Protein AF-A0A6G9CMU3-F1 (afdb_monomer)

Mean predicted ali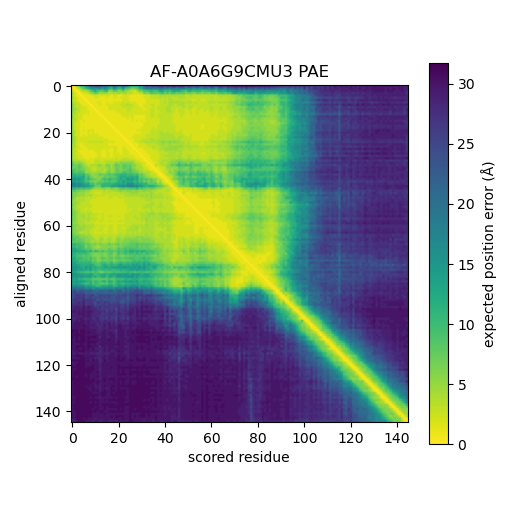gned error: 17.37 Å

Radius of gyration: 29.27 Å; Cα contacts (8 Å, |Δi|>4): 85; chains: 1; bounding box: 45×53×89 Å

Solvent-accessible surface area (backbone atoms only — not comparable to full-atom values): 10328 Å² total; per-residue (Å²): 139,87,63,84,37,82,37,82,34,77,46,76,65,36,46,50,50,50,53,56,36,48,75,72,72,43,55,67,47,78,46,54,96,61,95,62,84,75,93,71,77,93,69,88,83,81,54,72,73,56,50,55,51,28,46,75,71,72,44,33,66,66,51,55,74,75,50,80,83,72,57,54,49,76,41,68,56,96,88,39,81,76,48,76,46,77,52,73,73,64,70,64,70,78,63,83,56,91,72,76,87,70,77,80,80,74,91,70,87,77,95,75,85,82,79,79,79,76,86,83,82,88,85,82,88,82,82,91,84,89,84,90,82,86,83,87,83,82,92,81,90,84,82,84,134

Organism: Rhodococcus erythropolis (NCBI:txid1833)

InterPro domains:
  IPR002938 FAD-binding domain [PF01494] (2-72)
  IPR036188 FAD/NAD(P)-binding domain superfamily [G3DSA:3.50.50.60] (1-114)
  IPR036188 FAD/NAD(P)-binding domain superfamily [SSF51905] (1-84)
  IPR050641 Rifampicin monooxygenase-like [PTHR43004] (2-70)

Structure (mmCIF, N/CA/C/O backbone):
data_AF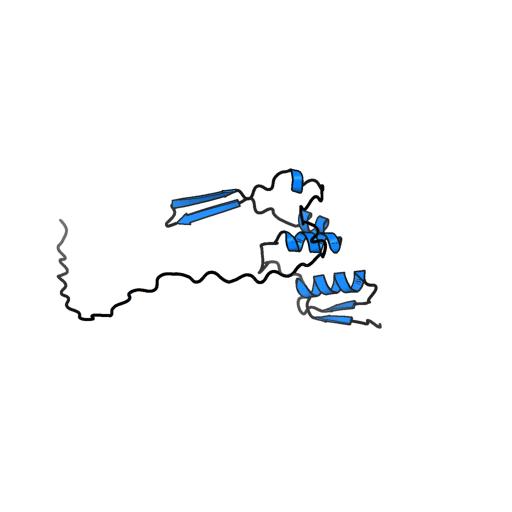-A0A6G9CMU3-F1
#
_entry.id   AF-A0A6G9CMU3-F1
#
loop_
_atom_site.group_PDB
_atom_site.id
_atom_site.type_symbol
_atom_site.label_atom_id
_atom_site.label_alt_id
_atom_site.label_comp_id
_atom_site.label_asym_id
_atom_site.label_entity_id
_atom_site.label_seq_id
_atom_site.pdbx_PDB_ins_code
_atom_site.Cartn_x
_atom_site.Cartn_y
_atom_site.Cartn_z
_atom_site.occupancy
_atom_site.B_iso_or_equiv
_atom_site.auth_seq_id
_atom_site.auth_comp_id
_atom_site.auth_asym_id
_atom_site.auth_atom_id
_atom_site.pdbx_PDB_model_num
ATOM 1 N N . MET A 1 1 ? -22.777 -4.057 18.067 1.00 49.94 1 MET A N 1
ATOM 2 C CA . MET A 1 1 ? -21.529 -3.825 17.314 1.00 49.94 1 MET A CA 1
ATOM 3 C C . MET A 1 1 ? -21.381 -2.327 17.217 1.00 49.94 1 MET A C 1
ATOM 5 O O . MET A 1 1 ? -22.079 -1.742 16.403 1.00 49.94 1 MET A O 1
ATOM 9 N N . ASP A 1 2 ? -20.548 -1.730 18.063 1.00 80.06 2 ASP A N 1
ATOM 10 C CA . ASP A 1 2 ? -20.244 -0.303 17.976 1.00 80.06 2 ASP A CA 1
ATOM 11 C C . ASP A 1 2 ? -18.883 -0.120 17.305 1.00 80.06 2 ASP A C 1
ATOM 13 O O . ASP A 1 2 ? -17.941 -0.882 17.528 1.00 80.06 2 ASP A O 1
ATOM 17 N N . THR A 1 3 ? -18.813 0.843 16.399 1.00 83.44 3 THR A N 1
ATOM 18 C CA . THR A 1 3 ? -17.590 1.282 15.733 1.00 83.44 3 THR A CA 1
ATOM 19 C C . THR A 1 3 ? -17.663 2.793 15.662 1.00 83.44 3 THR A C 1
ATOM 21 O O . THR A 1 3 ? -18.683 3.335 15.240 1.00 83.44 3 THR A O 1
ATOM 24 N N . ASP A 1 4 ? -16.581 3.455 16.051 1.00 90.94 4 ASP A N 1
ATOM 25 C CA . ASP A 1 4 ? -16.534 4.916 16.120 1.00 90.94 4 ASP A CA 1
ATOM 26 C C . ASP A 1 4 ? -16.512 5.542 14.717 1.00 90.94 4 ASP A C 1
ATOM 28 O O . ASP A 1 4 ? -17.027 6.639 14.507 1.00 90.94 4 ASP A O 1
ATOM 32 N N . VAL A 1 5 ? -15.910 4.844 13.741 1.00 96.75 5 VAL A N 1
ATOM 33 C CA . VAL A 1 5 ? -15.699 5.357 12.379 1.00 96.75 5 VAL A CA 1
ATOM 34 C C . VAL A 1 5 ? -15.998 4.315 11.298 1.00 96.75 5 VAL A C 1
ATOM 36 O O . VAL A 1 5 ? -15.402 3.238 11.252 1.00 96.75 5 VAL A O 1
ATOM 39 N N . LEU A 1 6 ? -16.851 4.679 10.340 1.00 96.69 6 LEU A N 1
ATOM 40 C CA . L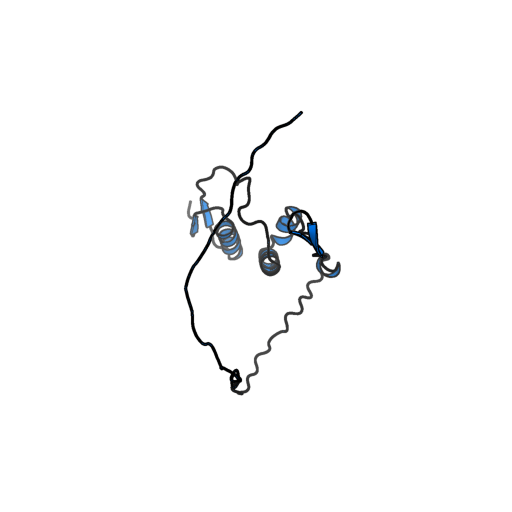EU A 1 6 ? -17.057 3.925 9.102 1.00 96.69 6 LEU A CA 1
ATOM 41 C C . LEU A 1 6 ? -16.275 4.572 7.950 1.00 96.69 6 LEU A C 1
ATOM 43 O O . LEU A 1 6 ? -16.501 5.732 7.615 1.00 96.69 6 LEU A O 1
ATOM 47 N N . VAL A 1 7 ? -15.376 3.817 7.323 1.00 97.19 7 VAL A N 1
ATOM 48 C CA . VAL A 1 7 ? -14.603 4.239 6.148 1.00 97.19 7 VAL A CA 1
ATOM 49 C C . VAL A 1 7 ? -15.266 3.684 4.889 1.00 97.19 7 VAL A C 1
ATOM 51 O O . VAL A 1 7 ? -15.314 2.471 4.691 1.00 97.19 7 VAL A O 1
ATOM 54 N N . ALA A 1 8 ? -15.765 4.569 4.029 1.00 96.69 8 ALA A N 1
ATOM 55 C CA . ALA A 1 8 ? -16.349 4.194 2.745 1.00 96.69 8 ALA A CA 1
ATOM 56 C C . ALA A 1 8 ? -15.274 4.157 1.644 1.00 96.69 8 ALA A C 1
ATOM 58 O O . ALA A 1 8 ? -14.761 5.193 1.224 1.00 96.69 8 ALA A O 1
ATOM 59 N N . GLY A 1 9 ? -14.952 2.952 1.177 1.00 94.81 9 GLY A N 1
ATOM 60 C CA . GLY A 1 9 ? -13.997 2.648 0.115 1.00 94.81 9 GLY A CA 1
ATOM 61 C C . GLY A 1 9 ? -12.702 2.015 0.630 1.00 94.81 9 GLY A C 1
ATOM 62 O O . GLY A 1 9 ? -11.985 2.597 1.440 1.00 94.81 9 GLY A O 1
ATOM 63 N N . ALA A 1 10 ? -12.346 0.856 0.083 1.00 94.38 10 ALA A N 1
ATOM 64 C CA . ALA A 1 10 ? -11.093 0.129 0.291 1.00 94.38 10 ALA A CA 1
ATOM 65 C C . ALA A 1 10 ? -10.020 0.505 -0.753 1.00 94.38 10 ALA A C 1
ATOM 67 O O . ALA A 1 10 ? -9.169 -0.299 -1.131 1.00 94.38 10 ALA A O 1
ATOM 68 N N . GLY A 1 11 ? -10.047 1.754 -1.228 1.00 92.31 11 GLY A N 1
ATOM 69 C CA . GLY A 1 11 ? -8.992 2.318 -2.070 1.00 92.31 11 GLY A CA 1
ATOM 70 C C . GLY A 1 11 ? -7.748 2.737 -1.270 1.00 92.31 11 GLY A C 1
ATOM 71 O O . GLY A 1 11 ? -7.747 2.667 -0.040 1.00 92.31 11 GLY A O 1
ATOM 72 N N . PRO A 1 12 ? -6.703 3.266 -1.939 1.00 91.50 12 PRO A N 1
ATOM 73 C CA . PRO A 1 12 ? -5.464 3.688 -1.278 1.00 91.50 12 PRO A CA 1
ATOM 74 C C . PRO A 1 12 ? -5.696 4.664 -0.119 1.00 91.50 12 PRO A C 1
ATOM 76 O O . PRO A 1 12 ? -5.090 4.522 0.940 1.00 91.50 12 PRO A O 1
ATOM 79 N N . ILE A 1 13 ? -6.611 5.622 -0.299 1.00 93.69 13 ILE A N 1
ATOM 80 C CA . ILE A 1 13 ? -6.951 6.610 0.730 1.00 93.69 13 ILE A CA 1
ATOM 81 C C . ILE A 1 13 ? -7.647 5.926 1.912 1.00 93.69 13 ILE A C 1
ATOM 83 O O . ILE A 1 13 ? -7.182 6.062 3.036 1.00 93.69 13 ILE A O 1
ATOM 87 N N . GLY A 1 14 ? -8.707 5.149 1.670 1.00 95.75 14 GLY A N 1
ATOM 88 C CA . GLY A 1 14 ? -9.476 4.515 2.744 1.00 95.75 14 GLY A CA 1
ATOM 89 C C . GLY A 1 14 ? -8.677 3.488 3.548 1.00 95.75 14 GLY A C 1
ATOM 90 O O . GLY A 1 14 ? -8.749 3.487 4.776 1.00 95.75 14 GLY A O 1
ATOM 91 N N . LEU A 1 15 ? -7.837 2.681 2.890 1.00 94.56 15 LEU A N 1
ATOM 92 C CA . LEU A 1 15 ? -6.930 1.755 3.577 1.00 94.56 15 LEU A CA 1
ATOM 93 C C . LEU A 1 15 ? -5.888 2.503 4.418 1.00 94.56 15 LEU A C 1
ATOM 95 O O . LEU A 1 15 ? -5.660 2.140 5.571 1.00 94.56 15 LEU A O 1
ATOM 99 N N . THR A 1 16 ? -5.304 3.580 3.882 1.00 95.31 16 THR A N 1
ATOM 100 C CA . THR A 1 16 ? -4.364 4.432 4.631 1.00 95.31 16 THR A CA 1
ATOM 101 C C . THR A 1 16 ? -5.046 5.047 5.853 1.00 95.31 16 THR A C 1
ATOM 103 O O . THR A 1 16 ? -4.517 4.971 6.960 1.00 95.31 16 THR A O 1
ATOM 106 N N . THR A 1 17 ? -6.253 5.597 5.690 1.00 96.69 17 THR A N 1
ATOM 107 C CA . THR A 1 17 ? -7.053 6.148 6.792 1.00 96.69 17 THR A CA 1
ATOM 108 C C . THR A 1 17 ? -7.352 5.092 7.851 1.00 96.69 17 THR A C 1
ATOM 110 O O . THR A 1 17 ? -7.187 5.362 9.038 1.00 96.69 17 THR A O 1
ATOM 113 N N . ALA A 1 18 ? -7.748 3.884 7.454 1.00 96.69 18 ALA A N 1
ATOM 114 C CA . ALA A 1 18 ? -8.044 2.809 8.393 1.00 96.69 18 ALA A CA 1
ATOM 115 C C . ALA A 1 18 ? -6.807 2.373 9.194 1.00 96.69 18 ALA A C 1
ATOM 117 O O . ALA A 1 18 ? -6.897 2.212 10.412 1.00 96.69 18 ALA A O 1
ATOM 118 N N . ILE A 1 19 ? -5.643 2.240 8.546 1.00 95.81 19 ILE A N 1
ATOM 119 C CA . ILE A 1 19 ? -4.372 1.964 9.234 1.00 95.81 19 ILE A CA 1
ATOM 120 C C . ILE A 1 19 ? -4.091 3.062 10.264 1.00 95.81 19 ILE A C 1
ATOM 122 O O . ILE A 1 19 ? -3.831 2.780 11.431 1.00 95.81 19 ILE A O 1
ATOM 126 N N . GLU A 1 20 ? -4.210 4.320 9.856 1.00 95.50 20 GLU A N 1
ATOM 127 C CA . GLU A 1 20 ? -3.953 5.484 10.698 1.00 95.50 20 GLU A CA 1
ATOM 128 C C . GLU A 1 20 ? -4.916 5.617 11.891 1.00 95.50 20 GLU A C 1
ATOM 130 O O . GLU A 1 20 ? -4.493 6.011 12.982 1.00 95.50 20 GLU A O 1
ATOM 135 N N . LEU A 1 21 ? -6.193 5.268 11.726 1.00 96.00 21 LEU A N 1
ATOM 136 C CA . LEU A 1 21 ? -7.169 5.216 12.821 1.00 96.00 21 LEU A CA 1
ATOM 137 C C . LEU A 1 21 ? -6.816 4.107 13.814 1.00 96.00 21 LEU A C 1
ATOM 139 O O . LEU A 1 21 ? -6.716 4.354 15.018 1.00 96.00 21 LEU A O 1
ATOM 143 N N . ARG A 1 22 ? -6.527 2.905 13.304 1.00 94.62 22 ARG A N 1
ATOM 144 C CA . ARG A 1 22 ? -6.146 1.750 14.127 1.00 94.62 22 ARG A CA 1
ATOM 145 C C . ARG A 1 22 ? -4.865 1.997 14.916 1.00 94.62 22 ARG A C 1
ATOM 147 O O . ARG A 1 22 ? -4.805 1.635 16.087 1.00 94.62 22 ARG A O 1
ATOM 154 N N . ARG A 1 23 ? -3.872 2.661 14.318 1.00 94.06 23 ARG A N 1
ATOM 155 C CA . ARG A 1 23 ? -2.625 3.062 14.993 1.00 94.06 23 ARG A CA 1
ATOM 156 C C . ARG A 1 23 ? -2.849 4.027 16.158 1.00 94.06 23 ARG A C 1
ATOM 158 O O . ARG A 1 23 ? -2.070 4.014 17.103 1.00 94.06 23 ARG A O 1
ATOM 165 N N . ARG A 1 24 ? -3.901 4.849 16.101 1.00 94.94 24 ARG A N 1
ATOM 166 C CA . ARG A 1 24 ? -4.300 5.771 17.178 1.00 94.94 24 ARG A CA 1
ATOM 167 C C . ARG A 1 24 ? -5.270 5.142 18.186 1.00 94.94 24 ARG A C 1
ATOM 169 O O . ARG A 1 24 ? -5.741 5.840 19.074 1.00 94.94 24 ARG A O 1
ATOM 176 N N . GLY A 1 25 ? -5.571 3.847 18.058 1.00 95.12 25 GLY A N 1
ATOM 177 C CA . GLY A 1 25 ? -6.489 3.132 18.948 1.00 95.12 25 GLY A CA 1
ATOM 178 C C . GLY A 1 25 ? -7.973 3.379 18.665 1.00 95.12 25 GLY A C 1
ATOM 179 O O . GLY A 1 25 ? -8.805 2.997 19.479 1.00 95.12 25 GLY A O 1
ATOM 180 N N . ILE A 1 26 ? -8.317 3.991 17.528 1.00 96.25 26 ILE A N 1
ATOM 181 C CA . ILE A 1 26 ? -9.707 4.268 17.149 1.00 96.25 26 ILE A CA 1
ATOM 182 C C . ILE A 1 26 ? -10.275 3.057 16.408 1.00 96.25 26 ILE A C 1
ATOM 184 O O . ILE A 1 26 ? -9.648 2.530 15.479 1.00 96.25 26 ILE A O 1
ATOM 188 N N . SER A 1 27 ? -11.465 2.610 16.815 1.00 96.69 27 SER A N 1
ATOM 189 C CA . SER A 1 27 ? -12.149 1.509 16.144 1.00 96.69 27 SER A CA 1
ATOM 190 C C . SER A 1 27 ? -12.722 1.985 14.806 1.00 96.69 27 SER A C 1
ATOM 192 O O . SER A 1 27 ? -13.369 3.029 14.714 1.00 96.69 27 SER A O 1
ATOM 194 N N . CYS A 1 28 ? -12.461 1.234 13.736 1.00 96.75 28 CYS A N 1
ATOM 195 C CA . CYS A 1 28 ? -13.002 1.559 12.424 1.00 96.75 28 CYS A CA 1
ATOM 196 C C . CYS A 1 28 ? -13.384 0.314 11.630 1.00 96.75 28 CYS A C 1
ATOM 198 O O . CYS A 1 28 ? -12.747 -0.739 11.749 1.00 96.75 28 CYS A O 1
ATOM 200 N N . ARG A 1 29 ? -14.375 0.467 10.753 1.00 96.25 29 ARG A N 1
ATOM 201 C CA . ARG A 1 29 ? -14.785 -0.550 9.782 1.00 96.25 29 ARG A CA 1
ATOM 202 C C . ARG A 1 29 ? -14.714 0.025 8.375 1.00 96.25 29 ARG A C 1
ATOM 204 O O . ARG A 1 29 ? -15.087 1.172 8.168 1.00 96.25 29 ARG A O 1
ATOM 211 N N . ILE A 1 30 ? -14.238 -0.769 7.420 1.00 96.25 30 ILE A N 1
ATOM 212 C CA . ILE A 1 30 ? -14.178 -0.392 6.004 1.00 96.25 30 ILE A CA 1
ATOM 213 C C . ILE A 1 30 ? -15.340 -1.068 5.281 1.00 96.25 30 ILE A C 1
ATOM 215 O O . ILE A 1 30 ? -15.621 -2.240 5.538 1.00 96.25 30 ILE A O 1
ATOM 219 N N . VAL A 1 31 ? -16.005 -0.338 4.392 1.00 95.69 31 VAL A N 1
ATOM 220 C CA . VAL A 1 31 ? -17.009 -0.873 3.466 1.00 95.69 31 VAL A CA 1
ATOM 221 C C . VAL A 1 31 ? -16.608 -0.519 2.045 1.00 95.69 31 VAL A C 1
ATOM 223 O O . VAL A 1 31 ? -16.270 0.628 1.773 1.00 95.69 31 VAL A O 1
ATOM 226 N N . ASP A 1 32 ? -16.633 -1.487 1.140 1.00 95.12 32 ASP A N 1
ATOM 227 C CA . ASP A 1 32 ? -16.383 -1.283 -0.286 1.00 95.12 32 ASP A CA 1
ATOM 228 C C . ASP A 1 32 ? -17.461 -2.041 -1.074 1.00 95.12 32 ASP A C 1
ATOM 230 O O . ASP A 1 32 ? -17.857 -3.123 -0.639 1.00 95.12 32 ASP A O 1
ATOM 234 N N . PRO A 1 33 ? -17.994 -1.478 -2.172 1.00 94.00 33 PRO A N 1
ATOM 235 C CA . PRO A 1 33 ? -18.965 -2.176 -3.013 1.00 94.00 33 PRO A CA 1
ATOM 236 C C . PRO A 1 33 ? -18.364 -3.340 -3.814 1.00 94.00 33 PRO A C 1
ATOM 238 O O . PRO A 1 33 ? -19.125 -4.113 -4.389 1.00 94.00 33 PRO A O 1
ATOM 241 N N . LEU A 1 34 ? -17.036 -3.439 -3.926 1.00 91.88 34 LEU A N 1
ATOM 242 C CA . LEU A 1 34 ? -16.367 -4.547 -4.597 1.00 91.88 34 LEU A CA 1
ATOM 243 C C . LEU A 1 34 ? -16.169 -5.716 -3.629 1.00 91.88 34 LEU A C 1
ATOM 245 O O . LEU A 1 34 ? -15.554 -5.559 -2.575 1.00 91.88 34 LEU A O 1
ATOM 249 N N . ASP A 1 35 ? -16.615 -6.901 -4.042 1.00 90.19 35 ASP A N 1
ATOM 250 C CA . ASP A 1 35 ? -16.410 -8.138 -3.278 1.00 90.19 35 ASP A CA 1
ATOM 251 C C . ASP A 1 35 ? -14.941 -8.597 -3.288 1.00 90.19 35 ASP A C 1
ATOM 253 O O . ASP A 1 35 ? -14.478 -9.250 -2.353 1.00 90.19 35 ASP A O 1
ATOM 257 N N . GLU A 1 36 ? -14.186 -8.223 -4.329 1.00 89.88 36 GLU A N 1
ATOM 258 C CA . GLU A 1 36 ? -12.775 -8.573 -4.500 1.00 89.88 36 GLU A CA 1
ATOM 259 C C . GLU A 1 36 ? -11.907 -7.359 -4.879 1.00 89.88 36 GLU A C 1
ATOM 261 O O . GLU A 1 36 ? -12.374 -6.426 -5.547 1.00 89.88 36 GLU A O 1
ATOM 266 N N . PRO A 1 37 ? -10.607 -7.364 -4.518 1.00 85.44 37 PRO A N 1
ATOM 267 C CA . PRO A 1 37 ? -9.671 -6.340 -4.958 1.00 85.44 37 PRO A CA 1
ATOM 268 C C . PRO A 1 37 ? -9.580 -6.257 -6.485 1.00 85.44 37 PRO A C 1
ATOM 270 O O . PRO A 1 37 ? -9.508 -7.256 -7.199 1.00 85.44 37 PRO A O 1
ATOM 273 N N . ARG A 1 38 ? -9.487 -5.033 -7.007 1.00 85.12 38 ARG A N 1
ATOM 274 C CA . ARG A 1 38 ? -9.250 -4.804 -8.436 1.00 85.12 38 ARG A CA 1
ATOM 275 C C . ARG A 1 38 ? -7.903 -5.381 -8.877 1.00 85.12 38 ARG A C 1
ATOM 277 O O . ARG A 1 38 ? -6.866 -5.012 -8.339 1.00 85.12 38 ARG A O 1
ATOM 284 N N . GLN A 1 39 ? -7.927 -6.177 -9.946 1.00 84.06 39 GLN A N 1
ATOM 285 C CA . GLN A 1 39 ? -6.734 -6.812 -10.526 1.00 84.06 39 GLN A CA 1
ATOM 286 C C . GLN A 1 39 ? -5.779 -5.832 -11.228 1.00 84.06 39 GLN A C 1
ATOM 288 O O . GLN A 1 39 ? -4.617 -6.153 -11.457 1.00 84.06 39 GLN A O 1
ATOM 293 N N . TYR A 1 40 ? -6.253 -4.627 -11.561 1.00 81.81 40 TYR A N 1
ATOM 294 C CA . TYR A 1 40 ? -5.463 -3.619 -12.266 1.00 81.81 40 TYR A CA 1
ATOM 295 C C . TYR A 1 40 ? -5.360 -2.326 -11.461 1.00 81.81 40 TYR A C 1
ATOM 297 O O . TYR A 1 40 ? -6.370 -1.734 -11.051 1.00 81.81 40 TYR A O 1
ATOM 305 N N . ALA A 1 41 ? -4.123 -1.860 -11.291 1.00 77.94 41 ALA A N 1
ATOM 306 C CA . ALA A 1 41 ? -3.818 -0.592 -10.652 1.00 77.94 41 ALA A CA 1
ATOM 307 C C . ALA A 1 41 ? -3.979 0.570 -11.643 1.00 77.94 41 ALA A C 1
ATOM 309 O O . ALA A 1 41 ? -3.446 0.547 -12.748 1.00 77.94 41 ALA A O 1
ATOM 310 N N . LYS A 1 42 ? -4.691 1.621 -11.221 1.00 78.56 42 LYS A N 1
ATOM 311 C CA . LYS A 1 42 ? -4.768 2.895 -11.961 1.00 78.56 42 LYS A CA 1
ATOM 312 C C . LYS A 1 42 ? -3.557 3.804 -11.705 1.00 78.56 42 LYS A C 1
ATOM 314 O O . LYS A 1 42 ? -3.325 4.733 -12.466 1.00 78.56 42 LYS A O 1
ATOM 319 N N . ALA A 1 43 ? -2.811 3.545 -10.632 1.00 76.81 43 ALA A N 1
ATOM 320 C CA . ALA A 1 43 ? -1.598 4.256 -10.248 1.00 76.81 43 ALA A CA 1
ATOM 321 C C . ALA A 1 43 ? -0.500 3.221 -9.983 1.00 76.81 43 ALA A C 1
ATOM 323 O O . ALA A 1 43 ? -0.685 2.340 -9.149 1.00 76.81 43 ALA A O 1
ATOM 324 N N . VAL A 1 44 ? 0.605 3.305 -10.728 1.00 79.06 44 VAL A N 1
ATOM 325 C CA . VAL A 1 44 ? 1.655 2.266 -10.748 1.00 79.06 44 VAL A CA 1
ATOM 326 C C . VAL A 1 44 ? 2.950 2.744 -10.078 1.00 79.06 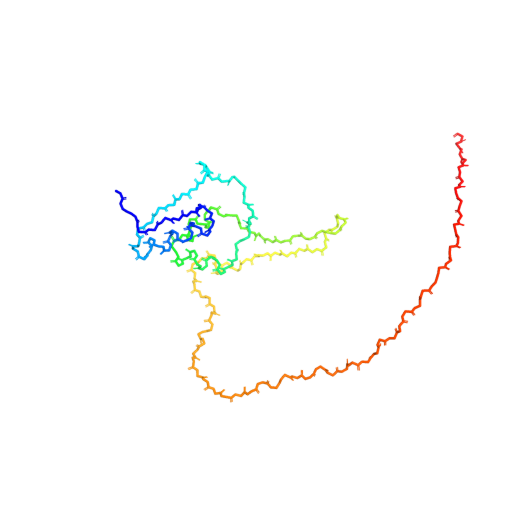44 VAL A C 1
ATOM 328 O O . VAL A 1 44 ? 3.725 1.937 -9.577 1.00 79.06 44 VAL A O 1
ATOM 331 N N . GLY A 1 45 ? 3.182 4.058 -10.023 1.00 86.69 45 GLY A N 1
ATOM 332 C CA . GLY A 1 45 ? 4.376 4.639 -9.409 1.00 86.69 45 GLY A CA 1
ATOM 333 C C . GLY A 1 45 ? 4.158 5.018 -7.945 1.00 86.69 45 GLY A C 1
ATOM 334 O O . GLY A 1 45 ? 3.222 5.751 -7.630 1.00 86.69 45 GLY A O 1
ATOM 335 N N . ILE A 1 46 ? 5.059 4.573 -7.067 1.00 89.62 46 ILE A N 1
ATOM 336 C CA . ILE A 1 46 ? 5.137 5.020 -5.671 1.00 89.62 46 ILE A CA 1
ATOM 337 C C . ILE A 1 46 ? 6.328 5.969 -5.538 1.00 89.62 46 ILE A C 1
ATOM 339 O O . ILE A 1 46 ? 7.447 5.639 -5.929 1.00 89.62 46 ILE A O 1
ATOM 343 N N . GLN A 1 47 ? 6.092 7.160 -4.991 1.00 89.56 47 GLN A N 1
ATOM 344 C CA . GLN A 1 47 ? 7.148 8.140 -4.743 1.00 89.56 47 GLN A CA 1
ATOM 345 C C . GLN A 1 47 ? 7.923 7.805 -3.456 1.00 89.56 47 GLN A C 1
ATOM 347 O O . GLN A 1 47 ? 7.333 7.257 -2.521 1.00 89.56 47 GLN A O 1
ATOM 352 N N . PRO A 1 48 ? 9.202 8.212 -3.331 1.00 88.88 48 PRO A N 1
ATOM 353 C CA . PRO A 1 48 ? 9.992 7.978 -2.118 1.00 88.88 48 PRO A CA 1
ATOM 354 C C . PRO A 1 48 ? 9.314 8.479 -0.835 1.00 88.88 48 PRO A C 1
ATOM 356 O O . PRO A 1 48 ? 9.274 7.768 0.164 1.00 88.88 48 PRO A O 1
ATOM 359 N N . ARG A 1 49 ? 8.672 9.655 -0.879 1.00 92.19 49 ARG A N 1
ATOM 360 C CA . ARG A 1 49 ? 7.945 10.205 0.275 1.00 92.19 49 ARG A CA 1
ATOM 361 C C . ARG A 1 49 ? 6.786 9.314 0.734 1.00 92.19 49 ARG A C 1
ATOM 363 O O . ARG A 1 49 ? 6.484 9.266 1.921 1.00 92.19 49 ARG A O 1
ATOM 370 N N . THR A 1 50 ? 6.139 8.592 -0.178 1.00 92.19 50 THR A N 1
ATOM 371 C CA . THR A 1 50 ? 5.095 7.623 0.177 1.00 92.19 50 THR A CA 1
ATOM 372 C C . THR A 1 50 ? 5.687 6.404 0.884 1.00 92.19 50 THR A C 1
ATOM 374 O O . THR A 1 50 ? 5.073 5.900 1.819 1.00 92.19 50 THR A O 1
ATOM 377 N N . LEU A 1 51 ? 6.895 5.968 0.508 1.00 92.25 51 LEU A N 1
ATOM 378 C CA . LEU A 1 51 ? 7.588 4.874 1.200 1.00 92.25 51 LEU A CA 1
ATOM 379 C C . LEU A 1 51 ? 7.932 5.247 2.648 1.00 92.25 51 LEU A C 1
ATOM 381 O O . LEU A 1 51 ? 7.737 4.430 3.541 1.00 92.25 51 LEU A O 1
ATOM 385 N N . GLU A 1 52 ? 8.331 6.494 2.908 1.00 93.25 52 GLU A N 1
ATOM 386 C CA . GLU A 1 52 ? 8.532 6.995 4.280 1.00 93.25 52 GLU A CA 1
ATOM 387 C C . GLU A 1 52 ? 7.228 6.965 5.101 1.00 93.25 52 GLU A C 1
ATOM 389 O O . GLU A 1 52 ? 7.225 6.647 6.290 1.00 93.25 52 GLU A O 1
ATOM 394 N N . LEU A 1 53 ? 6.081 7.264 4.475 1.00 93.44 53 LEU A N 1
ATOM 395 C CA . LEU A 1 53 ? 4.779 7.135 5.138 1.00 93.44 53 LEU A CA 1
ATOM 396 C C . LEU A 1 53 ? 4.437 5.670 5.428 1.00 93.44 53 LEU A C 1
ATOM 398 O O . LEU A 1 53 ? 3.908 5.371 6.497 1.00 93.44 53 LEU A O 1
ATOM 402 N N . PHE A 1 54 ? 4.758 4.755 4.514 1.00 94.12 54 PHE A N 1
ATOM 403 C CA . PHE A 1 54 ? 4.563 3.319 4.721 1.00 94.12 54 PHE A CA 1
ATOM 404 C C . PHE A 1 54 ? 5.460 2.776 5.833 1.00 94.12 54 PHE A C 1
ATOM 406 O O . PHE A 1 54 ? 5.033 1.896 6.583 1.00 94.12 54 PHE A O 1
ATOM 413 N N . GLU A 1 55 ? 6.670 3.319 5.974 1.00 94.44 55 GLU A N 1
ATOM 414 C CA . GLU A 1 55 ? 7.581 2.995 7.072 1.00 94.44 55 GLU A CA 1
ATOM 415 C C . GLU A 1 55 ? 6.982 3.422 8.402 1.00 94.44 55 GLU A C 1
ATOM 417 O O . GLU A 1 55 ? 6.824 2.599 9.302 1.00 94.44 55 GLU A O 1
ATOM 422 N N . ASN A 1 56 ? 6.532 4.676 8.480 1.00 93.38 56 ASN A N 1
ATOM 423 C CA . ASN A 1 56 ? 5.857 5.189 9.662 1.00 93.38 56 ASN A CA 1
ATOM 424 C C . ASN A 1 56 ? 4.620 4.356 10.004 1.00 93.38 56 ASN A C 1
ATOM 426 O O . ASN A 1 56 ? 4.376 4.115 11.180 1.00 93.38 56 ASN A O 1
ATOM 430 N N . MET A 1 57 ? 3.857 3.904 9.006 1.00 95.06 57 MET A N 1
ATOM 431 C CA . MET A 1 57 ? 2.689 3.035 9.182 1.00 95.06 57 MET A CA 1
ATOM 432 C C . MET A 1 57 ? 3.022 1.585 9.559 1.00 95.06 57 MET A C 1
ATOM 434 O O . MET A 1 57 ? 2.114 0.850 9.939 1.00 95.06 57 MET A O 1
ATOM 438 N N . GLY A 1 58 ? 4.288 1.166 9.477 1.00 93.75 58 GLY A N 1
ATOM 439 C CA . GLY A 1 58 ? 4.710 -0.207 9.760 1.00 93.75 58 GLY A CA 1
ATOM 440 C C . GLY A 1 58 ? 4.344 -1.216 8.666 1.00 93.75 58 GLY A C 1
ATOM 441 O O . GLY A 1 58 ? 4.333 -2.417 8.924 1.00 93.75 58 GLY A O 1
ATOM 442 N N . VAL A 1 59 ? 4.039 -0.742 7.452 1.00 94.62 59 VAL A N 1
ATOM 443 C CA . VAL A 1 59 ? 3.632 -1.577 6.303 1.00 94.62 59 VAL A CA 1
ATOM 444 C C . VAL A 1 59 ? 4.648 -1.569 5.159 1.00 94.62 59 VAL A C 1
ATOM 446 O O . VAL A 1 59 ? 4.420 -2.194 4.124 1.00 94.62 59 VAL A O 1
ATOM 449 N N . LEU A 1 60 ? 5.775 -0.864 5.322 1.00 93.62 60 LEU A N 1
ATOM 450 C CA . LEU A 1 60 ? 6.784 -0.720 4.270 1.00 93.62 60 LEU A CA 1
ATOM 451 C C . LEU A 1 60 ? 7.310 -2.067 3.776 1.00 93.62 60 LEU A C 1
ATOM 453 O O . LEU A 1 60 ? 7.447 -2.248 2.572 1.00 93.62 60 LEU A O 1
ATOM 457 N N . ARG A 1 61 ? 7.602 -3.013 4.676 1.00 92.56 61 ARG A N 1
ATOM 458 C CA . ARG A 1 61 ? 8.181 -4.303 4.279 1.00 92.56 61 ARG A CA 1
ATOM 459 C C . ARG A 1 61 ? 7.226 -5.081 3.382 1.00 92.56 61 ARG A C 1
ATOM 461 O O . ARG A 1 61 ? 7.596 -5.440 2.274 1.00 92.56 61 ARG A O 1
ATOM 468 N N . GLN A 1 62 ? 5.983 -5.230 3.827 1.00 92.75 62 GLN A N 1
ATOM 469 C CA . GLN A 1 62 ? 4.926 -5.915 3.091 1.00 92.75 62 GLN A CA 1
ATOM 470 C C . GLN A 1 62 ? 4.652 -5.233 1.744 1.00 92.75 62 GLN A C 1
ATOM 472 O O . GLN A 1 62 ? 4.455 -5.909 0.738 1.00 92.75 62 GLN A O 1
ATOM 477 N N . ALA A 1 63 ? 4.677 -3.897 1.707 1.00 91.00 63 ALA A N 1
ATOM 478 C CA . ALA A 1 63 ? 4.508 -3.138 0.474 1.00 91.00 63 ALA A CA 1
ATOM 479 C C . ALA A 1 63 ? 5.675 -3.346 -0.506 1.00 91.00 63 ALA A C 1
ATOM 481 O O . ALA A 1 63 ? 5.436 -3.514 -1.698 1.00 91.00 63 ALA A O 1
ATOM 482 N N . LEU A 1 64 ? 6.923 -3.354 -0.020 1.00 90.69 64 LEU A N 1
ATOM 483 C CA . LEU A 1 64 ? 8.105 -3.589 -0.852 1.00 90.69 64 LEU A CA 1
ATOM 484 C C . LEU A 1 64 ? 8.142 -5.017 -1.395 1.00 90.69 64 LEU A C 1
ATOM 486 O O . LEU A 1 64 ? 8.413 -5.193 -2.581 1.00 90.69 64 LEU A O 1
ATOM 490 N N . ASP A 1 65 ? 7.820 -6.007 -0.565 1.00 91.44 65 ASP A N 1
ATOM 491 C CA . ASP A 1 65 ? 7.814 -7.419 -0.958 1.00 91.44 65 ASP A CA 1
ATOM 492 C C . ASP A 1 65 ? 6.749 -7.704 -2.035 1.00 91.44 65 ASP A C 1
ATOM 494 O O . ASP A 1 65 ? 6.947 -8.556 -2.898 1.00 91.44 65 ASP A O 1
ATOM 498 N N . ALA A 1 66 ? 5.645 -6.948 -2.031 1.00 88.94 66 ALA A N 1
ATOM 499 C CA . ALA A 1 66 ? 4.604 -7.004 -3.058 1.00 88.94 66 ALA A CA 1
ATOM 500 C C . ALA A 1 66 ? 4.877 -6.105 -4.285 1.00 88.94 66 ALA A C 1
ATOM 502 O O . ALA A 1 66 ? 4.088 -6.101 -5.232 1.00 88.94 66 ALA A O 1
ATOM 503 N N . SER A 1 67 ? 5.955 -5.312 -4.281 1.00 88.56 67 SER A N 1
ATOM 504 C CA . SER A 1 67 ? 6.240 -4.320 -5.325 1.00 88.56 67 SER A CA 1
ATOM 505 C C . SER A 1 67 ? 7.204 -4.831 -6.398 1.00 88.56 67 SER A C 1
ATOM 507 O O . SER A 1 67 ? 8.028 -5.712 -6.172 1.00 88.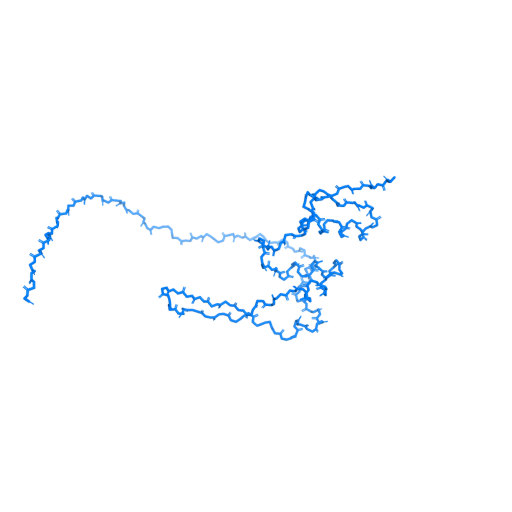56 67 SER A O 1
ATOM 509 N N . THR A 1 68 ? 7.139 -4.222 -7.586 1.00 88.19 68 THR A N 1
ATOM 510 C CA . THR A 1 68 ? 8.161 -4.384 -8.629 1.00 88.19 68 THR A CA 1
ATOM 511 C C . THR A 1 68 ? 8.989 -3.110 -8.731 1.00 88.19 68 THR A C 1
ATOM 513 O O . THR A 1 68 ? 8.445 -2.019 -8.897 1.00 88.19 68 THR A O 1
ATOM 516 N N . LEU A 1 69 ? 10.315 -3.242 -8.656 1.00 84.75 69 LEU A N 1
ATOM 517 C CA . LEU A 1 69 ? 11.220 -2.099 -8.743 1.00 84.75 69 LEU A CA 1
ATOM 518 C C . LEU A 1 69 ? 11.302 -1.559 -10.175 1.00 84.75 69 LEU A C 1
ATOM 520 O O . LEU A 1 69 ? 11.666 -2.279 -11.109 1.00 84.75 69 LEU A O 1
ATOM 524 N N . MET A 1 70 ? 11.033 -0.262 -10.327 1.00 85.69 70 MET A N 1
ATOM 525 C CA . MET A 1 70 ? 11.268 0.468 -11.569 1.00 85.69 70 MET A CA 1
ATOM 526 C C . MET A 1 70 ? 12.776 0.649 -11.770 1.00 85.69 70 MET A C 1
ATOM 528 O O . MET A 1 70 ? 13.416 1.419 -11.061 1.00 85.69 70 MET A O 1
ATOM 532 N N . ARG A 1 71 ? 13.350 -0.091 -12.723 1.00 86.88 71 ARG A N 1
ATOM 533 C CA . ARG A 1 71 ? 14.806 -0.117 -12.963 1.00 86.88 71 ARG A CA 1
ATOM 534 C C . ARG A 1 71 ? 15.321 1.113 -13.699 1.00 86.88 71 ARG A C 1
ATOM 536 O O . ARG A 1 71 ? 16.487 1.458 -13.565 1.00 86.88 71 ARG A O 1
ATOM 543 N N . GLY A 1 72 ? 14.467 1.747 -14.489 1.00 89.06 72 GLY A N 1
ATOM 544 C CA . GLY A 1 72 ? 14.853 2.809 -15.399 1.00 89.06 72 GLY A CA 1
ATOM 545 C C . GLY A 1 72 ? 13.735 3.147 -16.370 1.00 89.06 72 GLY A C 1
ATOM 546 O O . GLY A 1 72 ? 12.651 2.566 -16.317 1.00 89.06 72 GLY A O 1
ATOM 547 N N . GLN A 1 73 ? 14.024 4.076 -17.267 1.00 91.06 73 GLN A N 1
ATOM 548 C CA . GLN A 1 73 ? 13.159 4.491 -18.356 1.00 91.06 73 GLN A CA 1
ATOM 549 C C . GLN A 1 73 ? 13.951 4.441 -19.662 1.00 91.06 73 GLN A C 1
ATOM 551 O O . GLN A 1 73 ? 15.066 4.953 -19.737 1.00 91.06 73 GLN A O 1
ATOM 556 N N . ILE A 1 74 ? 13.361 3.853 -20.700 1.00 94.56 74 ILE A N 1
ATOM 557 C CA . ILE A 1 74 ? 13.887 3.909 -22.066 1.00 94.56 74 ILE A CA 1
ATOM 558 C C . ILE A 1 74 ? 12.900 4.726 -22.889 1.00 94.56 74 ILE A C 1
ATOM 560 O O . ILE A 1 74 ? 11.695 4.478 -22.844 1.00 94.56 74 ILE A O 1
ATOM 564 N N . MET A 1 75 ? 13.401 5.719 -23.609 1.00 96.12 75 MET A N 1
ATOM 565 C CA . MET A 1 75 ? 12.601 6.615 -24.425 1.00 96.12 75 MET A CA 1
ATOM 566 C C . MET A 1 75 ? 12.860 6.324 -25.897 1.00 96.12 75 MET A C 1
ATOM 568 O O . MET A 1 75 ? 14.008 6.293 -26.338 1.00 96.12 75 MET A O 1
ATOM 572 N N . TYR A 1 76 ? 11.777 6.129 -26.646 1.00 96.38 76 TYR A N 1
ATOM 573 C CA . TYR A 1 76 ? 11.797 5.895 -28.083 1.00 96.38 76 TYR A CA 1
ATOM 574 C C . TYR A 1 76 ? 11.040 7.006 -28.806 1.00 96.38 76 TYR A C 1
ATOM 576 O O . TYR A 1 76 ? 9.958 7.403 -28.375 1.00 96.38 76 TYR A O 1
ATOM 584 N N . THR A 1 77 ? 11.574 7.438 -29.944 1.00 96.88 77 THR A N 1
ATOM 585 C CA . THR A 1 77 ? 10.914 8.355 -30.877 1.00 96.88 77 THR A CA 1
ATOM 586 C C . THR A 1 77 ? 10.974 7.736 -32.266 1.00 96.88 77 THR A C 1
ATOM 588 O O . THR A 1 77 ? 12.053 7.410 -32.749 1.00 96.88 77 THR A O 1
ATOM 591 N N . ASN A 1 78 ? 9.819 7.544 -32.913 1.00 96.38 78 ASN A N 1
ATOM 592 C CA . ASN A 1 78 ? 9.715 6.909 -34.238 1.00 96.38 78 ASN A CA 1
ATOM 593 C C . ASN A 1 78 ? 10.416 5.537 -34.331 1.00 96.38 78 ASN A C 1
ATOM 595 O O . ASN A 1 78 ? 11.054 5.221 -35.330 1.00 96.38 78 ASN A O 1
ATOM 599 N N . GLY A 1 79 ? 10.334 4.731 -33.267 1.00 94.00 79 GLY A N 1
ATOM 600 C CA . GLY A 1 79 ? 10.979 3.413 -33.197 1.00 94.00 79 GLY A CA 1
ATOM 601 C C . GLY A 1 79 ? 12.490 3.448 -32.941 1.00 94.00 79 GLY A C 1
ATOM 602 O O . GLY A 1 79 ? 13.098 2.394 -32.785 1.00 94.00 79 GLY A O 1
ATOM 603 N N . VAL A 1 80 ? 13.091 4.634 -32.838 1.00 94.25 80 VAL A N 1
ATOM 604 C CA . VAL A 1 80 ? 14.508 4.815 -32.509 1.00 94.25 80 VAL A CA 1
ATOM 605 C C . VAL A 1 80 ? 14.642 5.101 -31.018 1.00 94.25 80 VAL A C 1
ATOM 607 O O . VAL A 1 80 ? 13.953 5.976 -30.495 1.00 94.25 80 VAL A O 1
ATOM 610 N N . GLU A 1 81 ? 15.513 4.370 -30.321 1.00 95.25 81 GLU A N 1
ATOM 611 C CA . GLU A 1 81 ? 15.860 4.680 -28.931 1.00 95.25 81 GLU A CA 1
ATOM 612 C C . GLU A 1 81 ? 16.597 6.023 -28.888 1.00 95.25 81 GLU A C 1
ATOM 614 O O . GLU A 1 81 ? 17.653 6.179 -29.497 1.00 95.25 81 GLU A O 1
ATOM 619 N N . VAL A 1 82 ? 16.030 6.999 -28.181 1.00 95.75 82 VAL A N 1
ATOM 620 C CA . VAL A 1 82 ? 16.590 8.354 -28.068 1.00 95.75 82 VAL A CA 1
ATOM 621 C C . VAL A 1 82 ? 17.213 8.626 -26.704 1.00 95.75 82 VAL A C 1
ATOM 623 O O . VAL A 1 82 ? 18.048 9.518 -26.589 1.00 95.75 82 VAL A O 1
ATOM 626 N N . ALA A 1 83 ? 16.825 7.879 -25.666 1.00 93.19 83 ALA A N 1
ATOM 627 C CA . ALA A 1 83 ? 17.423 8.002 -24.342 1.00 93.19 83 ALA A CA 1
ATOM 628 C C . ALA A 1 83 ? 17.205 6.750 -23.491 1.00 93.19 83 ALA A C 1
ATOM 630 O O . ALA A 1 83 ? 16.175 6.081 -23.586 1.00 93.19 83 ALA A O 1
ATOM 631 N N . ARG A 1 84 ? 18.142 6.510 -22.575 1.00 93.88 84 ARG A N 1
ATOM 632 C CA . ARG A 1 84 ? 18.013 5.542 -21.489 1.00 93.88 84 ARG A CA 1
ATOM 633 C C . ARG A 1 84 ? 18.434 6.191 -20.185 1.00 93.88 84 ARG A C 1
ATOM 635 O O . ARG A 1 84 ? 19.503 6.788 -20.101 1.00 93.88 84 ARG A O 1
ATOM 642 N N . VAL A 1 85 ? 17.580 6.071 -19.182 1.00 90.75 85 VAL A N 1
ATOM 643 C CA . VAL A 1 85 ? 17.825 6.549 -17.826 1.00 90.75 85 VAL A CA 1
ATOM 644 C C . VAL A 1 85 ? 17.717 5.356 -16.898 1.00 90.75 85 VAL A C 1
ATOM 646 O O . VAL A 1 85 ? 16.622 4.846 -16.675 1.00 90.75 85 VAL A O 1
ATOM 649 N N . ASP A 1 86 ? 18.836 4.911 -16.342 1.00 88.25 86 ASP A N 1
ATOM 650 C CA . ASP A 1 86 ? 18.821 3.907 -15.285 1.00 88.25 86 ASP A CA 1
ATOM 651 C C . ASP A 1 86 ? 18.466 4.575 -13.956 1.00 88.25 86 ASP A C 1
ATOM 653 O O . ASP A 1 86 ? 19.147 5.486 -13.487 1.00 88.25 86 ASP A O 1
ATOM 657 N N . LEU A 1 87 ? 17.404 4.098 -13.315 1.00 81.69 87 LEU A N 1
ATOM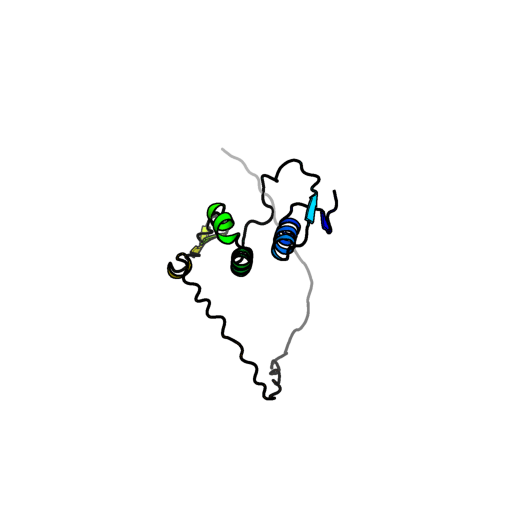 658 C CA . LEU A 1 87 ? 16.963 4.546 -11.993 1.00 81.69 87 LEU A CA 1
ATOM 659 C C . LEU A 1 87 ? 17.574 3.664 -10.902 1.00 81.69 87 LEU A C 1
ATOM 661 O O . LEU A 1 87 ? 16.922 3.280 -9.931 1.00 81.69 87 LEU A O 1
ATOM 665 N N . THR A 1 88 ? 18.855 3.332 -11.073 1.00 73.94 88 THR A N 1
ATOM 666 C CA . THR A 1 88 ? 19.586 2.516 -10.109 1.00 73.94 88 THR A CA 1
ATOM 667 C C . THR A 1 88 ? 19.755 3.311 -8.823 1.00 73.94 88 THR A C 1
ATOM 669 O O . THR A 1 88 ? 20.512 4.278 -8.763 1.00 73.94 88 THR A O 1
ATOM 672 N N . LEU A 1 89 ? 19.055 2.891 -7.772 1.00 63.56 89 LEU A N 1
ATOM 673 C CA . LEU A 1 89 ? 19.298 3.421 -6.440 1.00 63.56 89 LEU A CA 1
ATOM 674 C C . LEU A 1 89 ? 20.668 2.927 -5.950 1.00 63.56 89 LEU A C 1
ATOM 676 O O . LEU A 1 89 ? 20.951 1.726 -6.044 1.00 63.56 89 LEU A O 1
ATOM 680 N N . PRO A 1 90 ? 21.520 3.808 -5.395 1.00 58.06 90 PRO A N 1
ATOM 681 C CA . PRO A 1 90 ? 22.731 3.378 -4.712 1.00 58.06 90 PRO A CA 1
ATOM 682 C C . PRO A 1 90 ? 22.374 2.334 -3.650 1.00 58.06 90 PRO A C 1
ATOM 684 O O . PRO A 1 90 ? 21.438 2.527 -2.870 1.00 58.06 90 PRO A O 1
ATOM 687 N N . ARG A 1 91 ? 23.126 1.226 -3.599 1.00 47.34 91 ARG A N 1
ATOM 688 C CA . ARG A 1 91 ? 22.839 0.074 -2.717 1.00 47.34 91 ARG A CA 1
ATOM 689 C C . ARG A 1 91 ? 22.724 0.448 -1.231 1.00 47.34 91 ARG A C 1
ATOM 691 O O . ARG A 1 91 ? 22.106 -0.289 -0.472 1.00 47.34 91 ARG A O 1
ATOM 698 N N . THR A 1 92 ? 23.259 1.602 -0.839 1.00 51.97 92 THR A N 1
ATOM 699 C CA . THR A 1 92 ? 23.151 2.200 0.498 1.00 51.97 92 THR A CA 1
ATOM 700 C C . THR A 1 92 ? 21.702 2.409 0.963 1.00 51.97 92 THR A C 1
ATOM 702 O O . THR A 1 92 ? 21.432 2.265 2.149 1.00 51.97 92 THR A O 1
ATOM 705 N N . PHE A 1 93 ? 20.752 2.673 0.058 1.00 53.31 93 PHE A N 1
ATOM 706 C CA . PHE A 1 93 ? 19.347 2.936 0.423 1.00 53.31 93 PHE A CA 1
ATOM 707 C C . PHE A 1 93 ? 18.463 1.682 0.478 1.00 53.31 93 PHE A C 1
ATOM 709 O O . PHE A 1 93 ? 17.372 1.717 1.036 1.00 53.31 93 PHE A O 1
ATOM 716 N N . LEU A 1 94 ? 18.922 0.563 -0.089 1.00 50.62 94 LEU A N 1
ATOM 717 C CA . LEU A 1 94 ? 18.168 -0.697 -0.127 1.00 50.62 94 LEU A CA 1
ATOM 718 C C . LEU A 1 94 ? 18.368 -1.542 1.144 1.00 50.62 94 LEU A C 1
ATOM 720 O O . LEU A 1 94 ? 17.551 -2.409 1.447 1.00 50.62 94 LEU A O 1
ATOM 724 N N . THR A 1 95 ? 19.420 -1.254 1.916 1.00 45.34 95 THR A N 1
ATOM 725 C CA . THR A 1 95 ? 19.821 -1.999 3.117 1.00 45.34 95 THR A CA 1
ATOM 726 C C . THR A 1 95 ? 19.653 -1.138 4.371 1.00 45.34 95 THR A C 1
ATOM 728 O O . THR A 1 95 ? 20.625 -0.846 5.050 1.00 45.34 95 THR A O 1
ATOM 731 N N . GLY A 1 96 ? 18.437 -0.669 4.666 1.00 43.81 96 GLY A N 1
ATOM 732 C CA . GLY A 1 96 ? 18.030 -0.256 6.023 1.00 43.81 96 GLY A CA 1
ATOM 733 C C . GLY A 1 96 ? 18.918 0.737 6.798 1.00 43.81 96 GLY A C 1
ATOM 734 O O . GLY A 1 96 ? 18.849 0.759 8.022 1.00 43.81 96 GLY A O 1
ATOM 735 N N . SER A 1 97 ? 19.744 1.552 6.139 1.00 43.31 97 SER A N 1
ATOM 736 C CA . SER A 1 97 ? 20.425 2.685 6.765 1.00 43.31 97 SER A CA 1
ATOM 737 C C . SER A 1 97 ? 19.617 3.934 6.445 1.00 43.31 97 SER A C 1
ATOM 739 O O . SER A 1 97 ? 19.800 4.582 5.415 1.00 43.31 97 SER A O 1
ATOM 741 N N . SER A 1 98 ? 18.657 4.235 7.316 1.00 46.56 98 SER A N 1
ATOM 742 C CA . SER A 1 98 ? 17.896 5.479 7.294 1.00 46.56 98 SER A CA 1
ATOM 743 C C . SER A 1 98 ? 18.822 6.650 7.642 1.00 46.56 98 SER A C 1
ATOM 745 O O . SER A 1 98 ? 18.861 7.129 8.774 1.00 46.56 98 SER A O 1
ATOM 747 N N . ALA A 1 99 ? 19.596 7.115 6.671 1.00 43.03 99 ALA A N 1
ATOM 748 C CA . ALA A 1 99 ? 20.220 8.427 6.716 1.00 43.03 99 ALA A CA 1
ATOM 749 C C . ALA A 1 99 ? 19.705 9.235 5.525 1.00 43.03 99 ALA A C 1
ATOM 751 O O . ALA A 1 99 ? 20.426 9.507 4.569 1.00 43.03 99 ALA A O 1
ATOM 752 N N . SER A 1 100 ? 18.424 9.611 5.576 1.00 41.97 100 SER A N 1
ATOM 753 C CA . SER A 1 100 ? 17.927 10.712 4.754 1.00 41.97 100 SER A CA 1
ATOM 754 C C . SER A 1 100 ? 18.608 11.994 5.242 1.00 41.97 100 SER A C 1
ATOM 756 O O . SER A 1 100 ? 18.437 12.349 6.413 1.00 41.97 100 SER A O 1
ATOM 758 N N . PRO A 1 101 ? 19.350 12.734 4.399 1.00 39.94 101 PRO A N 1
ATOM 759 C CA . PRO A 1 101 ? 19.842 14.050 4.767 1.00 39.94 101 PRO A CA 1
ATOM 760 C C . PRO A 1 101 ? 18.680 15.045 4.650 1.00 39.94 101 PRO A C 1
ATOM 762 O O . PRO A 1 101 ? 18.667 15.916 3.787 1.00 39.94 101 PRO A O 1
ATOM 765 N N . SER A 1 102 ? 17.663 14.919 5.510 1.00 44.34 102 SER A N 1
ATOM 766 C CA . SER A 1 102 ? 16.752 16.032 5.754 1.00 44.34 102 SER A CA 1
ATOM 767 C C . SER A 1 102 ? 17.430 16.919 6.789 1.00 44.34 102 SER A C 1
ATOM 769 O O . SER A 1 102 ? 17.386 16.653 7.992 1.00 44.34 102 SER A O 1
ATOM 771 N N . THR A 1 103 ? 18.123 17.945 6.304 1.00 45.62 103 THR A N 1
ATOM 772 C CA . THR A 1 103 ? 18.624 19.057 7.106 1.00 45.62 103 THR A CA 1
ATOM 773 C C . THR A 1 103 ? 17.541 19.492 8.088 1.00 45.62 103 THR A C 1
ATOM 775 O O . THR A 1 103 ? 16.508 20.041 7.701 1.00 45.62 103 THR A O 1
ATOM 778 N N . ARG A 1 104 ? 17.780 19.221 9.375 1.00 33.66 104 ARG A N 1
ATOM 779 C CA . ARG A 1 104 ? 17.041 19.784 10.502 1.00 33.66 104 ARG A CA 1
ATOM 780 C C . ARG A 1 104 ? 17.065 21.301 10.333 1.00 33.66 104 ARG A C 1
ATOM 782 O O . ARG A 1 104 ? 18.078 21.936 10.610 1.00 33.66 104 ARG A O 1
ATOM 789 N N . ARG A 1 105 ? 15.965 21.886 9.860 1.00 36.56 105 ARG A N 1
ATOM 790 C CA . ARG A 1 105 ? 15.773 23.338 9.858 1.00 36.56 105 ARG A CA 1
ATOM 791 C C . ARG A 1 105 ? 15.575 23.745 11.320 1.00 36.56 105 ARG A C 1
ATOM 793 O O . ARG A 1 105 ? 14.455 23.746 11.821 1.00 36.56 105 ARG A O 1
ATOM 800 N N . SER A 1 106 ? 16.667 23.989 12.044 1.00 34.41 106 SER A N 1
ATOM 801 C CA . SER A 1 106 ? 16.591 24.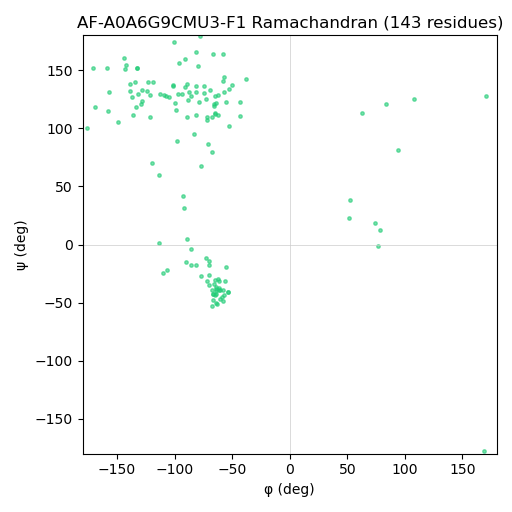650 13.343 1.00 34.41 106 SER A CA 1
ATOM 802 C C . SER A 1 106 ? 16.071 26.062 13.109 1.00 34.41 106 SER A C 1
ATOM 804 O O . SER A 1 106 ? 16.632 26.823 12.319 1.00 34.41 106 SER A O 1
ATOM 806 N N . ALA A 1 107 ? 14.959 26.376 13.761 1.00 41.44 107 ALA A N 1
ATOM 807 C CA . ALA A 1 107 ? 14.392 27.705 13.792 1.00 41.44 107 ALA A CA 1
ATOM 808 C C . ALA A 1 107 ? 15.379 28.675 14.454 1.00 41.44 107 ALA A C 1
ATOM 810 O O . ALA A 1 107 ? 15.616 28.617 15.656 1.00 41.44 107 ALA A O 1
ATOM 811 N N . SER A 1 108 ? 15.920 29.583 13.655 1.00 34.69 108 SER A N 1
ATOM 812 C CA . SER A 1 108 ? 16.377 30.893 14.103 1.00 34.69 108 SER A CA 1
ATOM 813 C C . SER A 1 108 ? 16.199 31.849 12.929 1.00 34.69 108 SER A C 1
ATOM 815 O O . SER A 1 108 ? 16.933 31.774 11.943 1.00 34.69 108 SER A O 1
ATOM 817 N N . SER A 1 109 ? 15.180 32.705 13.004 1.00 35.00 109 SER A N 1
ATOM 818 C CA . SER A 1 109 ? 15.100 33.898 12.159 1.00 35.00 109 SER A CA 1
ATOM 819 C C . SER A 1 109 ? 16.352 34.749 12.383 1.00 35.00 109 SER A C 1
ATOM 821 O O . SER A 1 109 ? 16.827 34.856 13.514 1.00 35.00 109 SER A O 1
ATOM 823 N N . PRO A 1 110 ? 16.854 35.399 11.329 1.00 35.50 110 PRO A N 1
ATOM 824 C CA . PRO A 1 110 ? 16.684 36.844 11.320 1.00 35.50 110 PRO A CA 1
ATOM 825 C C . PRO A 1 110 ? 16.158 37.367 9.981 1.00 35.50 110 PRO A C 1
ATOM 827 O O . PRO A 1 110 ? 16.354 36.789 8.915 1.00 35.50 110 PRO A O 1
ATOM 830 N N . SER A 1 111 ? 15.460 38.490 10.092 1.00 45.06 111 SER A N 1
ATOM 831 C CA . SER A 1 111 ? 14.971 39.348 9.021 1.00 45.06 111 SER A CA 1
ATOM 832 C C . SER A 1 111 ? 16.000 39.592 7.911 1.00 45.06 111 SER A C 1
ATOM 834 O O . SER A 1 111 ? 17.052 40.176 8.164 1.00 45.06 111 SER A O 1
ATOM 836 N N . ALA A 1 112 ? 15.639 39.253 6.676 1.00 34.56 112 ALA A N 1
ATOM 837 C CA . ALA A 1 112 ? 16.139 39.904 5.470 1.00 34.56 112 ALA A CA 1
ATOM 838 C C . ALA A 1 112 ? 15.138 39.646 4.336 1.00 34.56 112 ALA A C 1
ATOM 840 O O . ALA A 1 112 ? 14.892 38.505 3.948 1.00 34.56 112 ALA A O 1
ATOM 841 N N . SER A 1 113 ? 14.511 40.713 3.853 1.00 35.59 113 SER A N 1
ATOM 842 C CA . SER A 1 113 ? 13.578 40.703 2.728 1.00 35.59 113 SER A CA 1
ATOM 843 C C . SER A 1 113 ? 14.311 40.305 1.440 1.00 35.59 113 SER A C 1
ATOM 845 O O . SER A 1 113 ? 15.304 40.956 1.112 1.00 35.59 113 SER A O 1
ATOM 847 N N . PRO A 1 114 ? 13.852 39.308 0.663 1.00 33.72 114 PRO A N 1
ATOM 848 C CA . PRO A 1 114 ? 14.410 39.066 -0.661 1.00 33.72 114 PRO A CA 1
ATOM 849 C C . PRO A 1 114 ? 13.775 40.046 -1.651 1.00 33.72 114 PRO A C 1
ATOM 851 O O . PRO A 1 114 ? 12.582 39.958 -1.950 1.00 33.72 114 PRO A O 1
ATOM 854 N N . SER A 1 115 ? 14.564 40.993 -2.156 1.00 35.28 115 SER A N 1
ATOM 855 C CA . SER A 1 115 ? 14.226 41.730 -3.370 1.00 35.28 115 SER A CA 1
ATOM 856 C C . SER A 1 115 ? 14.211 40.741 -4.536 1.00 35.28 115 SER A C 1
ATOM 858 O O . SER A 1 115 ? 15.235 40.173 -4.913 1.00 35.28 115 SER A O 1
ATOM 860 N N . TRP A 1 116 ? 13.029 40.497 -5.098 1.00 33.00 116 TRP A N 1
ATOM 861 C CA . TRP A 1 116 ? 12.908 39.759 -6.348 1.00 33.00 116 TRP A CA 1
ATOM 862 C C . TRP A 1 116 ? 13.563 40.584 -7.456 1.00 33.00 116 TRP A C 1
ATOM 864 O O . TRP A 1 116 ? 13.112 41.684 -7.777 1.00 33.00 116 TRP A O 1
ATOM 874 N N . GLY A 1 117 ? 14.670 40.064 -7.988 1.00 35.66 117 GLY A N 1
ATOM 875 C CA . GLY A 1 117 ? 15.355 40.620 -9.145 1.00 35.66 117 GLY A CA 1
ATOM 876 C C . GLY A 1 117 ? 14.388 40.742 -10.317 1.00 35.66 117 GLY A C 1
ATOM 877 O O . GLY A 1 117 ? 13.759 39.769 -10.728 1.00 35.66 117 GLY A O 1
ATOM 878 N N . GLN A 1 118 ? 14.259 41.967 -10.815 1.00 37.84 118 GLN A N 1
ATOM 879 C CA . GLN A 1 118 ? 13.538 42.310 -12.033 1.00 37.84 118 GLN A CA 1
ATOM 880 C C . GLN A 1 118 ? 14.113 41.514 -13.218 1.00 37.84 118 GLN A C 1
ATOM 882 O O . GLN A 1 118 ? 15.333 41.528 -13.401 1.00 37.84 118 GLN A O 1
ATOM 887 N N . PRO A 1 119 ? 13.294 40.859 -14.056 1.00 34.88 119 PRO A N 1
ATOM 888 C CA . PRO A 1 119 ? 13.763 40.414 -15.358 1.00 34.88 119 PRO A CA 1
ATOM 889 C C . PRO A 1 119 ? 13.940 41.643 -16.263 1.00 34.88 119 PRO A C 1
ATOM 891 O O . PRO A 1 119 ? 12.969 42.285 -16.658 1.00 34.88 119 PRO A O 1
ATOM 894 N N . SER A 1 120 ? 15.190 41.990 -16.574 1.00 39.53 120 SER A N 1
ATOM 895 C CA . SER A 1 120 ? 15.512 42.969 -17.612 1.00 39.53 120 SER A CA 1
ATOM 896 C C . SER A 1 120 ? 15.306 42.357 -19.000 1.00 39.53 120 SER A C 1
ATOM 898 O O . SER A 1 120 ? 15.788 41.253 -19.259 1.00 39.53 120 SER A O 1
ATOM 900 N N . ASN A 1 121 ? 14.688 43.153 -19.874 1.00 33.62 121 ASN A N 1
ATOM 901 C CA . ASN A 1 121 ? 14.476 42.996 -21.318 1.00 33.62 121 ASN A CA 1
ATOM 902 C C . ASN A 1 121 ? 13.145 42.361 -21.746 1.00 33.62 121 ASN A C 1
ATOM 904 O O . ASN A 1 121 ? 13.056 41.201 -22.142 1.00 33.62 121 ASN A O 1
ATOM 908 N N . ALA A 1 122 ? 12.126 43.221 -21.765 1.00 32.75 122 ALA A N 1
ATOM 909 C CA . ALA A 1 122 ? 11.114 43.237 -22.811 1.00 32.75 122 ALA A CA 1
ATOM 910 C C . ALA A 1 122 ? 11.595 44.152 -23.954 1.00 32.75 122 ALA A C 1
ATOM 912 O O . ALA A 1 122 ? 11.911 45.302 -23.683 1.00 32.75 122 ALA A O 1
ATOM 913 N N . GLU A 1 123 ? 11.651 43.630 -25.183 1.00 30.92 123 GLU A N 1
ATOM 914 C CA . GLU A 1 123 ? 11.482 44.301 -26.494 1.00 30.92 123 GLU A CA 1
ATOM 915 C C . GLU A 1 123 ? 11.881 43.266 -27.569 1.00 30.92 123 GLU A C 1
ATOM 917 O O . GLU A 1 123 ? 12.937 42.659 -27.474 1.00 30.92 123 GLU A O 1
ATOM 922 N N . SER A 1 124 ? 11.124 42.937 -28.613 1.00 31.69 124 SER A N 1
ATOM 923 C CA . SER A 1 124 ? 9.928 43.530 -29.197 1.00 31.69 124 SER A CA 1
ATOM 924 C C . SER A 1 124 ? 9.185 42.441 -29.990 1.00 31.69 124 SER A C 1
ATOM 926 O O . SER A 1 124 ? 9.771 41.703 -30.779 1.00 31.69 124 SER A O 1
ATOM 928 N N . VAL A 1 125 ? 7.877 42.324 -29.763 1.00 36.47 125 VAL A N 1
ATOM 929 C CA . VAL A 1 125 ? 6.956 41.617 -30.660 1.00 36.47 125 VAL A CA 1
ATOM 930 C C . VAL A 1 125 ? 6.427 42.651 -31.648 1.00 36.47 125 VAL A C 1
ATOM 932 O O . VAL A 1 125 ? 6.051 43.754 -31.255 1.00 36.47 125 VAL A O 1
ATOM 935 N N . SER A 1 126 ? 6.379 42.306 -32.930 1.00 36.12 126 SER A N 1
ATOM 936 C CA . SER A 1 126 ? 5.627 43.050 -33.942 1.00 36.12 126 SER A CA 1
ATOM 937 C C . SER A 1 126 ? 4.974 42.084 -34.943 1.00 36.12 126 SER A C 1
ATOM 939 O O . SER A 1 126 ? 5.385 40.926 -35.020 1.00 36.12 126 SER A O 1
ATOM 941 N N . PRO A 1 127 ? 3.873 42.505 -35.594 1.00 33.06 127 PRO A N 1
ATOM 942 C CA . PRO A 1 127 ? 2.656 41.700 -35.704 1.00 33.06 127 PRO A CA 1
ATOM 943 C C . PRO A 1 127 ? 2.478 40.964 -37.046 1.00 33.06 127 PRO A C 1
ATOM 945 O O . PRO A 1 127 ? 3.237 41.134 -37.992 1.00 33.06 127 PRO A O 1
ATOM 948 N N . HIS A 1 128 ? 1.425 40.140 -37.081 1.00 32.44 128 HIS A N 1
ATOM 949 C CA . HIS A 1 128 ? 0.898 39.343 -38.195 1.00 32.44 128 HIS A CA 1
ATOM 950 C C . HIS A 1 128 ? 0.946 39.994 -39.592 1.00 32.44 128 HIS A C 1
ATOM 952 O O . HIS A 1 128 ? 0.508 41.131 -39.764 1.00 32.44 128 HIS A O 1
ATOM 958 N N . SER A 1 129 ? 1.232 39.180 -40.618 1.00 34.19 129 SER A N 1
ATOM 959 C CA . SER A 1 129 ? 0.610 39.328 -41.940 1.00 34.19 129 SER A CA 1
ATOM 960 C C . SER A 1 129 ? 0.117 37.973 -42.480 1.00 34.19 129 SER A C 1
ATOM 962 O O . SER A 1 129 ? 0.866 37.016 -42.656 1.00 34.19 129 SER A O 1
ATOM 964 N N . ASN A 1 130 ? -1.198 37.900 -42.699 1.00 31.89 130 ASN A N 1
ATOM 965 C CA . ASN A 1 130 ? -1.881 36.917 -43.540 1.00 31.89 130 ASN A CA 1
ATOM 966 C C . ASN A 1 130 ? -1.769 37.381 -45.001 1.00 31.89 130 ASN A C 1
ATOM 968 O O . ASN A 1 130 ? -2.076 38.544 -45.252 1.00 31.89 130 ASN A O 1
ATOM 972 N N . ASN A 1 131 ? -1.469 36.490 -45.955 1.00 34.06 131 ASN A N 1
ATOM 973 C CA . ASN A 1 131 ? -2.384 36.212 -47.079 1.00 34.06 131 ASN A CA 1
ATOM 974 C C . ASN A 1 131 ? -1.936 34.997 -47.934 1.00 34.06 131 ASN A C 1
ATOM 976 O O . ASN A 1 131 ? -0.741 34.717 -48.009 1.00 34.06 131 ASN A O 1
ATOM 980 N N . PRO A 1 132 ? -2.879 34.281 -48.585 1.00 46.94 132 PRO A N 1
ATOM 981 C CA . PRO A 1 132 ? -2.683 33.003 -49.263 1.00 46.94 132 PRO A CA 1
ATOM 982 C C . PRO A 1 132 ? -2.330 33.194 -50.741 1.00 46.94 132 PRO A C 1
ATOM 984 O O . PRO A 1 132 ? -2.683 34.220 -51.309 1.00 46.94 132 PRO A O 1
ATOM 987 N N . THR A 1 133 ? -1.732 32.184 -51.384 1.00 33.25 133 THR A N 1
ATOM 988 C CA . THR A 1 133 ? -1.954 31.802 -52.799 1.00 33.25 133 THR A CA 1
ATOM 989 C C . THR A 1 133 ? -1.281 30.441 -53.054 1.00 33.25 133 THR A C 1
ATOM 991 O O . THR A 1 133 ? -0.072 30.306 -52.893 1.00 33.25 133 THR A O 1
ATOM 994 N N . ALA A 1 134 ? -2.067 29.426 -53.429 1.00 38.62 134 ALA A N 1
ATOM 995 C CA . ALA A 1 134 ? -1.592 28.182 -54.053 1.00 38.62 134 ALA A CA 1
ATOM 996 C C . ALA A 1 134 ? -1.366 28.415 -55.568 1.00 38.62 134 ALA A C 1
ATOM 998 O O . ALA A 1 134 ? -1.895 29.391 -56.100 1.00 38.62 134 ALA A O 1
ATOM 999 N N . PRO A 1 135 ? -0.668 27.525 -56.300 1.00 39.59 135 PRO A N 1
ATOM 1000 C CA . PRO A 1 135 ? -1.399 26.381 -56.853 1.00 39.59 135 PRO A CA 1
ATOM 1001 C C . PRO A 1 135 ? -0.622 25.051 -56.886 1.00 39.59 135 PRO A C 1
ATOM 1003 O O . PRO A 1 135 ? 0.603 24.987 -56.842 1.00 39.59 135 PRO A O 1
ATOM 1006 N N . SER A 1 136 ? -1.415 23.982 -56.987 1.00 38.12 136 SER A N 1
ATOM 1007 C CA . SER A 1 136 ? -1.052 22.593 -57.301 1.00 38.12 136 SER A CA 1
ATOM 1008 C C . SER A 1 136 ? -0.333 22.463 -58.659 1.00 38.12 136 SER A C 1
ATOM 1010 O O . SER A 1 136 ? -0.483 23.341 -59.512 1.00 38.12 136 SER A O 1
ATOM 1012 N N . PRO A 1 137 ? 0.337 21.325 -58.925 1.00 44.31 137 PRO A N 1
ATOM 1013 C CA . PRO A 1 137 ? -0.153 20.547 -60.063 1.00 44.31 137 PRO A CA 1
ATOM 1014 C C . PRO A 1 137 ? -0.191 19.020 -59.863 1.00 44.31 137 PRO A C 1
ATOM 1016 O O . PRO A 1 137 ? 0.741 18.396 -59.368 1.00 44.31 137 PRO A O 1
ATOM 1019 N N . ALA A 1 138 ? -1.303 18.477 -60.362 1.00 35.97 138 ALA A N 1
ATOM 1020 C CA . ALA A 1 138 ? -1.435 17.365 -61.305 1.00 35.97 138 ALA A CA 1
ATOM 1021 C C . ALA A 1 138 ? -0.943 15.953 -60.933 1.00 35.97 138 ALA A C 1
ATOM 1023 O O . ALA A 1 138 ? 0.239 15.623 -60.944 1.00 35.97 138 ALA A O 1
ATOM 1024 N N . HIS A 1 139 ? -1.944 15.081 -60.806 1.00 35.31 139 HIS A N 1
ATOM 1025 C CA . HIS A 1 139 ? -1.890 13.666 -61.147 1.00 35.31 139 HIS A CA 1
ATOM 1026 C C . HIS A 1 139 ? -1.326 13.426 -62.557 1.00 35.31 139 HIS A C 1
ATOM 1028 O O . HIS A 1 139 ? -1.783 14.034 -63.525 1.00 35.31 139 HIS A O 1
ATOM 1034 N N . SER A 1 140 ? -0.462 12.423 -62.686 1.00 39.53 140 SER A N 1
ATOM 1035 C CA . SER A 1 140 ? -0.252 11.690 -63.933 1.00 39.53 140 SER A CA 1
ATOM 1036 C C . SER A 1 140 ? -0.185 10.190 -63.636 1.00 39.53 140 SER A C 1
ATOM 1038 O O . SER A 1 140 ? 0.727 9.683 -62.991 1.00 39.53 140 SER A O 1
ATOM 1040 N N . ALA A 1 141 ? -1.220 9.490 -64.094 1.00 37.72 141 ALA A N 1
ATOM 1041 C CA . ALA A 1 141 ? -1.244 8.049 -64.283 1.00 37.72 141 ALA A CA 1
ATOM 1042 C C . ALA A 1 141 ? -0.737 7.728 -65.699 1.00 37.72 141 ALA A C 1
ATOM 1044 O O . ALA A 1 141 ? -1.123 8.428 -66.632 1.00 37.72 141 ALA A O 1
ATOM 1045 N N . THR A 1 142 ? 0.094 6.691 -65.855 1.00 42.06 142 THR A N 1
ATOM 1046 C CA . THR A 1 142 ? 0.374 5.902 -67.087 1.00 42.06 142 THR A CA 1
ATOM 1047 C C . THR A 1 142 ? 1.336 4.778 -66.660 1.00 42.06 142 THR A C 1
ATOM 1049 O O . THR A 1 142 ? 2.424 5.067 -66.179 1.00 42.06 142 THR A O 1
ATOM 1052 N N . ALA A 1 143 ? 0.843 3.557 -66.442 1.00 35.44 143 ALA A N 1
ATOM 1053 C CA . ALA A 1 143 ? 0.740 2.423 -67.377 1.00 35.44 143 ALA A CA 1
ATOM 1054 C C . ALA A 1 143 ? 2.038 1.596 -67.490 1.00 35.44 143 ALA A C 1
ATOM 1056 O O . ALA A 1 143 ? 3.101 2.103 -67.836 1.00 35.44 143 ALA A O 1
ATOM 1057 N N . ALA A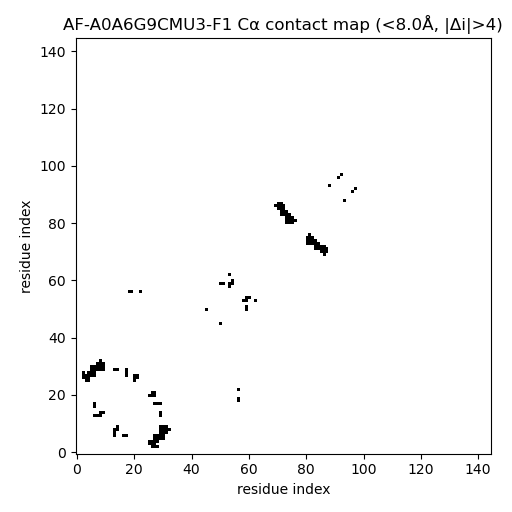 1 144 ? 1.894 0.310 -67.165 1.00 39.41 144 ALA A N 1
ATOM 1058 C CA . ALA A 1 144 ? 2.878 -0.753 -67.318 1.00 39.41 144 ALA A CA 1
ATOM 1059 C C . ALA A 1 144 ? 3.182 -1.057 -68.794 1.00 39.41 144 ALA A C 1
ATOM 1061 O O . ALA A 1 144 ? 2.387 -0.730 -69.680 1.00 39.41 144 ALA A O 1
ATOM 1062 N N . PRO A 1 145 ? 4.285 -1.766 -69.034 1.00 54.69 145 PRO A N 1
ATOM 1063 C CA . PRO A 1 145 ? 4.273 -2.948 -69.889 1.00 54.69 145 PRO A CA 1
ATOM 1064 C C . PRO A 1 145 ? 4.413 -4.247 -69.084 1.00 54.69 145 PRO A C 1
ATOM 1066 O O . PRO A 1 145 ? 5.146 -4.252 -68.067 1.00 54.69 145 PRO A O 1
#

Sequence (145 aa):
MDTDVLVAGAGPIGLTTAIELRRRGISCRIVDPLDEPRQYAKAVGIQPRTLELFENMGVLRQALDASTLMRGQIMYTNGVEVARVDLTLPRTFLTGSSASPSTRRSASSPSASPSWGQPSNAESVSPHSNNPTAPSPAHSATAAP

Nearest PDB structures (foldseek):
  7yj0-assembly1_A  TM=8.566E-01  e=7.644E-05  Boreostereum vibrans
  4h2n-assembly1_A  TM=8.080E-01  e=3.471E-03  Mesorh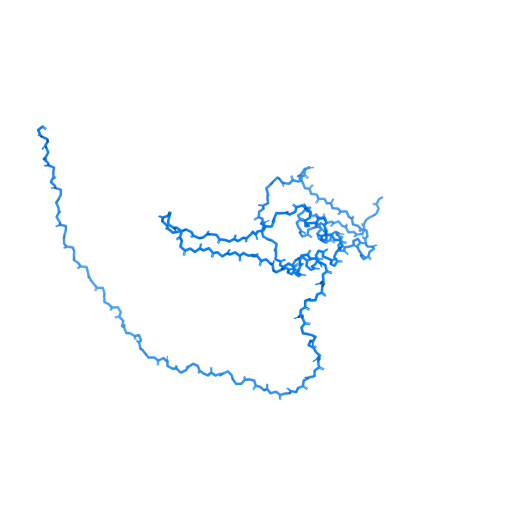izobium japonicum MAFF 303099
  3all-assembly1_A  TM=8.055E-01  e=4.880E-03  Mesorhizobium japonicum MAFF 303099
  6ain-assembly2_B  TM=8.325E-01  e=5.592E-03  Pseudomonas putida
  6n04-assembly2_B  TM=7.238E-01  e=1.047E-01  Streptomyces sp. LC-6-2

pLDDT: mean 70.86, std 26.01, range [30.92, 97.19]

Foldseek 3Di:
DDFPEEQEDPDPVSVLVCLVCVVVVHGYDYDYPDPDDDPDDPDQDDDPVVLVSCVVSVNNVVVVVPHDDDQWDFDDDPNHTPDTGGPDDDVCVVPPPPPDPPPPPDDDDDDDDDDDDDDPDDDDDDDDDDDDDDDDDDDDDDDDD

Secondary structure (DSSP, 8-state):
---SEEEE--SHHHHHHHHHHHHTT--EEEE-S-SS--SS-S-----HHHHHHHHHTT-HHHHHHT-----EEEEEETTEEEEEEE----GGGTTT-------------------------------------------------